Protein AF-A0AAV3PXL5-F1 (afdb_monomer_lite)

Foldseek 3Di:
DDFLVRLVVVLVVVVPPDDPDDDDDDDDDDDDDDDDDDPPPPDPDDQWDWAALPPDPCVVVDDPVCNVVDGTDTDDPPDPLRVLLVSCCSRPVGSVCSVVSVVSVVVD

Organism: Lithospermum erythrorhizon (NCBI:txid34254)

Structure (mmCIF, N/CA/C/O backbone):
data_AF-A0AAV3PXL5-F1
#
_entry.id   AF-A0AAV3PXL5-F1
#
loop_
_atom_site.group_PDB
_atom_site.id
_atom_site.type_symbol
_atom_site.label_atom_id
_atom_site.label_alt_id
_atom_site.label_comp_id
_atom_site.label_asym_id
_atom_site.label_entity_id
_atom_site.label_seq_id
_atom_site.pdbx_PDB_ins_code
_atom_site.Cartn_x
_atom_site.Cartn_y
_atom_site.Cartn_z
_atom_site.occupancy
_atom_site.B_iso_or_equiv
_atom_site.auth_seq_id
_atom_site.auth_comp_id
_atom_site.auth_asym_id
_atom_site.auth_atom_id
_atom_site.pdbx_PDB_model_num
ATOM 1 N N . MET A 1 1 ? -2.675 -23.241 -11.286 1.00 51.56 1 MET A N 1
ATOM 2 C CA . MET A 1 1 ? -2.060 -22.264 -10.357 1.00 51.56 1 MET A CA 1
ATOM 3 C C . MET A 1 1 ? -3.062 -21.133 -10.180 1.00 51.56 1 MET A C 1
ATOM 5 O O . MET A 1 1 ? -3.500 -20.625 -11.198 1.00 51.56 1 MET A O 1
ATOM 9 N N . ALA A 1 2 ? -3.466 -20.783 -8.955 1.00 64.62 2 ALA A N 1
ATOM 10 C CA . ALA A 1 2 ? -4.413 -19.681 -8.733 1.00 64.62 2 ALA A CA 1
ATOM 11 C C . ALA A 1 2 ? -3.801 -18.329 -9.148 1.00 64.62 2 ALA A C 1
ATOM 13 O O . ALA A 1 2 ? -2.630 -18.073 -8.826 1.00 64.62 2 ALA A O 1
ATOM 14 N N . SER A 1 3 ? -4.582 -17.491 -9.837 1.00 78.31 3 SER A N 1
ATOM 15 C CA . SER A 1 3 ? -4.170 -16.152 -10.295 1.00 78.31 3 SER A CA 1
ATOM 16 C C . SER A 1 3 ? -3.872 -15.222 -9.107 1.00 78.31 3 SER A C 1
ATOM 18 O O . SER A 1 3 ? -4.396 -15.417 -8.005 1.00 78.31 3 SER A O 1
ATOM 20 N N . ALA A 1 4 ? -3.036 -14.194 -9.299 1.00 66.94 4 ALA A N 1
ATOM 21 C CA . ALA A 1 4 ? -2.807 -13.158 -8.286 1.00 66.94 4 ALA A CA 1
ATOM 22 C C . ALA A 1 4 ? -4.109 -12.499 -7.820 1.00 66.94 4 ALA A C 1
ATOM 24 O O . ALA A 1 4 ? -4.243 -12.195 -6.636 1.00 66.94 4 ALA A O 1
ATOM 25 N N . PHE A 1 5 ? -5.089 -12.355 -8.715 1.00 69.81 5 PHE A N 1
ATOM 26 C CA . PHE A 1 5 ? -6.404 -11.828 -8.367 1.00 69.81 5 PHE A CA 1
ATOM 27 C C . PHE A 1 5 ? -7.138 -12.738 -7.372 1.00 69.81 5 PHE A C 1
ATOM 29 O O . PHE A 1 5 ? -7.614 -12.275 -6.340 1.00 69.81 5 PHE A O 1
ATOM 36 N N . GLU A 1 6 ? -7.147 -14.053 -7.609 1.00 75.69 6 GLU A N 1
ATOM 37 C CA . GLU A 1 6 ? -7.761 -15.021 -6.689 1.00 75.69 6 GLU A CA 1
ATOM 38 C C . GLU A 1 6 ? -7.060 -15.034 -5.325 1.00 75.69 6 GLU A C 1
ATOM 40 O O . GLU A 1 6 ? -7.70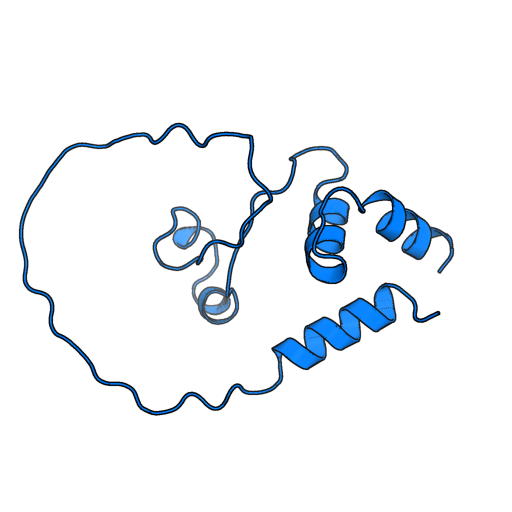8 -15.127 -4.280 1.00 75.69 6 GLU A O 1
ATOM 45 N N . LYS A 1 7 ? -5.729 -14.889 -5.313 1.00 73.56 7 LYS A N 1
ATOM 46 C CA . LYS A 1 7 ? -4.946 -14.776 -4.074 1.00 73.56 7 LYS A CA 1
ATOM 47 C C . LYS A 1 7 ? -5.260 -13.486 -3.321 1.00 73.56 7 LYS A C 1
ATOM 49 O O . LYS A 1 7 ? -5.408 -13.531 -2.100 1.00 73.56 7 LYS A O 1
ATOM 54 N N . LEU A 1 8 ? -5.412 -12.368 -4.031 1.00 72.19 8 LEU A N 1
ATOM 55 C CA . LEU A 1 8 ? -5.779 -11.076 -3.455 1.00 72.19 8 LEU A CA 1
ATOM 56 C C . LEU A 1 8 ? -7.183 -11.120 -2.844 1.00 72.19 8 LEU A C 1
ATOM 58 O O . LEU A 1 8 ? -7.359 -10.736 -1.689 1.00 72.19 8 LEU A O 1
ATOM 62 N N . VAL A 1 9 ? -8.165 -11.657 -3.572 1.00 73.75 9 VAL A N 1
ATOM 63 C CA . VAL A 1 9 ? -9.539 -11.828 -3.078 1.00 73.75 9 VAL A CA 1
ATOM 64 C C . VAL A 1 9 ? -9.556 -12.708 -1.829 1.00 73.75 9 VAL A C 1
ATOM 66 O O . VAL A 1 9 ? -10.187 -12.358 -0.831 1.00 73.75 9 VAL A O 1
ATOM 69 N N . LYS A 1 10 ? -8.806 -13.816 -1.829 1.00 74.12 10 LYS A N 1
ATOM 70 C CA . LYS A 1 10 ? -8.712 -14.708 -0.667 1.00 74.12 10 LYS A CA 1
ATOM 71 C C . LYS A 1 10 ? -8.046 -14.036 0.536 1.00 74.12 10 LYS A C 1
ATOM 73 O O . LYS 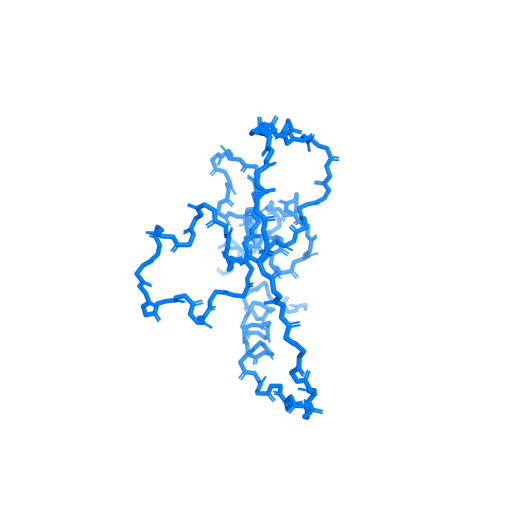A 1 10 ? -8.496 -14.232 1.663 1.00 74.12 10 LYS A O 1
ATOM 78 N N . PHE A 1 11 ? -7.014 -13.224 0.314 1.00 69.62 11 PHE A N 1
ATOM 79 C CA . PHE A 1 11 ? -6.352 -12.454 1.368 1.00 69.62 11 PHE A CA 1
ATOM 80 C C . PHE A 1 11 ? -7.286 -11.403 1.986 1.00 69.62 11 PHE A C 1
ATOM 82 O O . PHE A 1 11 ? -7.415 -11.334 3.209 1.00 69.62 11 PHE A O 1
ATOM 89 N N . ILE A 1 12 ? -7.992 -10.636 1.149 1.00 70.00 12 ILE A N 1
ATOM 90 C CA . ILE A 1 12 ? -8.977 -9.641 1.593 1.00 70.00 12 ILE A CA 1
ATOM 91 C C . ILE A 1 12 ? -10.112 -10.325 2.369 1.00 70.00 12 ILE A C 1
ATOM 93 O O . ILE A 1 12 ? -10.495 -9.860 3.442 1.00 70.00 12 ILE A O 1
ATOM 97 N N . SER A 1 13 ? -10.608 -11.462 1.876 1.00 66.06 13 SER A N 1
ATOM 98 C CA . SER A 1 13 ? -11.658 -12.240 2.541 1.00 66.06 13 SER A CA 1
ATOM 99 C C . SER A 1 13 ? -11.202 -12.790 3.902 1.00 66.06 13 SER A C 1
ATOM 101 O O . SER A 1 13 ? -11.932 -12.684 4.885 1.00 66.06 13 SER A O 1
ATOM 103 N N . TYR A 1 14 ? -9.960 -13.281 4.009 1.00 62.41 14 TYR A N 1
ATOM 104 C CA . TYR A 1 14 ? -9.378 -13.725 5.282 1.00 62.41 14 TYR A CA 1
ATOM 105 C C . TYR A 1 14 ? -9.275 -12.590 6.314 1.00 62.41 14 TYR A C 1
ATOM 107 O O . TYR A 1 14 ? -9.572 -12.795 7.490 1.00 62.41 14 TYR A O 1
ATOM 115 N N . LYS A 1 15 ? -8.892 -11.381 5.885 1.00 60.28 15 LYS A N 1
ATOM 116 C CA . LYS A 1 15 ? -8.802 -10.197 6.756 1.00 60.28 15 LYS A CA 1
ATOM 117 C C . LYS A 1 15 ? -10.165 -9.709 7.259 1.00 60.28 15 LYS A C 1
ATOM 119 O O . LYS A 1 15 ? -10.240 -9.219 8.380 1.00 60.28 15 LYS A O 1
ATOM 124 N N . GLN A 1 16 ? -11.233 -9.885 6.480 1.00 55.28 16 GLN A N 1
ATOM 125 C CA . GLN A 1 16 ? -12.598 -9.530 6.890 1.00 55.28 16 GLN A CA 1
ATOM 126 C C . GLN A 1 16 ? -13.234 -10.530 7.873 1.00 55.28 16 GLN A C 1
ATOM 128 O O . GLN A 1 16 ? -14.291 -10.247 8.436 1.00 55.28 16 GLN A O 1
ATOM 133 N N . SER A 1 17 ? -12.606 -11.685 8.128 1.00 44.03 17 SER A N 1
ATOM 134 C CA . SER A 1 17 ? -13.105 -12.641 9.119 1.00 44.03 17 SER A CA 1
ATOM 135 C C . SER A 1 17 ? -12.964 -12.067 10.540 1.00 44.03 17 SER A C 1
ATOM 137 O O . SER A 1 17 ? -11.843 -11.769 10.966 1.00 44.03 17 SER A O 1
ATOM 139 N N . PRO A 1 18 ? -14.053 -11.941 11.324 1.00 49.16 18 PRO A N 1
ATOM 140 C CA . PRO A 1 18 ? -14.002 -11.328 12.646 1.00 49.16 18 PRO A CA 1
ATOM 141 C C . PRO A 1 18 ? -13.082 -12.120 13.581 1.00 49.16 18 PRO A C 1
ATOM 143 O O . PRO A 1 18 ? -13.380 -13.242 13.999 1.00 49.16 18 PRO A O 1
ATOM 146 N N . ARG A 1 19 ? -11.942 -11.521 13.943 1.00 51.75 19 ARG A N 1
ATOM 147 C CA . ARG A 1 19 ? -11.085 -12.022 15.022 1.00 51.75 19 ARG A CA 1
ATOM 148 C C . ARG A 1 19 ? -11.847 -11.906 16.344 1.00 51.75 19 ARG A C 1
ATOM 150 O O . ARG A 1 19 ? -12.070 -10.800 16.832 1.00 51.75 19 ARG A O 1
ATOM 157 N N . LYS A 1 20 ? -12.203 -13.037 16.960 1.00 44.22 20 LYS A N 1
ATOM 158 C CA . LYS A 1 20 ? -12.693 -13.087 18.348 1.00 44.22 20 LYS A CA 1
ATOM 159 C C . LYS A 1 20 ? -11.581 -12.583 19.285 1.00 44.22 20 LYS A C 1
ATOM 161 O O . LYS A 1 20 ? -10.657 -13.329 19.597 1.00 44.22 20 LYS A O 1
ATOM 166 N N . LYS A 1 21 ? -11.625 -11.311 19.703 1.00 44.88 21 LYS A N 1
ATOM 167 C CA . LYS A 1 21 ? -10.719 -10.761 20.727 1.00 44.88 21 LYS A CA 1
ATOM 168 C C . LYS A 1 21 ? -11.215 -11.181 22.114 1.00 44.88 21 LYS A C 1
ATOM 170 O O . LYS A 1 21 ? -12.293 -10.777 22.535 1.00 44.88 21 LYS A O 1
ATOM 175 N N . GLY A 1 22 ? -10.425 -12.009 22.796 1.00 41.19 22 GLY A N 1
ATOM 176 C CA . GLY A 1 22 ? -10.594 -12.324 24.213 1.00 41.19 22 GLY A CA 1
ATOM 177 C C . GLY A 1 22 ? -10.324 -11.110 25.110 1.00 41.19 22 GLY A C 1
ATOM 178 O O . GLY A 1 22 ? -9.575 -10.204 24.749 1.00 41.19 22 GLY A O 1
ATOM 179 N N . VAL A 1 23 ? -10.971 -11.105 26.274 1.00 43.09 23 VAL A N 1
ATOM 180 C CA . VAL A 1 23 ? -10.955 -10.048 27.296 1.00 43.09 23 VAL A CA 1
ATOM 181 C C . VAL A 1 23 ? -9.560 -9.913 27.927 1.00 43.09 23 VAL A C 1
ATOM 183 O O . VAL A 1 23 ? -9.039 -10.873 28.487 1.00 43.09 23 VAL A O 1
ATOM 186 N N . GLY A 1 24 ? -8.969 -8.714 27.874 1.00 38.06 24 GLY A N 1
ATOM 187 C CA . GLY A 1 24 ? -7.677 -8.378 28.483 1.00 38.06 24 GLY A CA 1
ATOM 188 C C . GLY A 1 24 ? -7.696 -6.976 29.102 1.00 38.06 24 GLY A C 1
ATOM 189 O O . GLY A 1 24 ? -8.273 -6.056 28.536 1.00 38.06 24 GLY A O 1
ATOM 190 N N . ARG A 1 25 ? -7.125 -6.852 30.304 1.00 38.41 25 ARG A N 1
ATOM 191 C CA . ARG A 1 25 ? -7.330 -5.794 31.314 1.00 38.41 25 ARG A CA 1
ATOM 192 C C . ARG A 1 25 ? -6.655 -4.449 30.983 1.00 38.41 25 ARG A C 1
ATOM 194 O O . ARG A 1 25 ? -5.584 -4.412 30.391 1.00 38.41 25 ARG A O 1
ATOM 201 N N . VAL A 1 26 ? -7.268 -3.360 31.455 1.00 40.78 26 VAL A N 1
ATOM 202 C CA . VAL A 1 26 ? -6.771 -1.968 31.430 1.00 40.78 26 VAL A CA 1
ATOM 203 C C . VAL A 1 26 ? -5.706 -1.721 32.507 1.00 40.78 26 VAL A C 1
ATOM 205 O O . VAL A 1 26 ? -5.916 -2.072 33.666 1.00 40.78 26 VAL A O 1
ATOM 208 N N . ALA A 1 27 ? -4.606 -1.054 32.145 1.00 38.22 27 ALA A N 1
ATOM 209 C CA . ALA A 1 27 ? -3.646 -0.474 33.085 1.00 38.22 27 ALA A CA 1
ATOM 210 C C . ALA A 1 27 ? -3.523 1.044 32.857 1.00 38.22 27 ALA A C 1
ATOM 212 O O . ALA A 1 27 ? -3.505 1.526 31.727 1.00 38.22 27 ALA A O 1
ATOM 213 N N . LYS A 1 28 ? -3.492 1.777 33.971 1.00 41.38 28 LYS A N 1
ATOM 214 C CA . LYS A 1 28 ? -3.495 3.239 34.120 1.00 41.38 28 LYS A CA 1
ATOM 215 C C . LYS A 1 28 ? -2.070 3.789 33.942 1.00 41.38 28 LYS A C 1
ATOM 217 O O . LYS A 1 28 ? -1.150 3.231 34.529 1.00 41.38 28 LYS A O 1
ATOM 222 N N . VAL A 1 29 ? -1.886 4.885 33.200 1.00 35.66 29 VAL A N 1
ATOM 223 C CA . VAL A 1 29 ? -0.596 5.601 33.085 1.00 35.66 29 VAL A CA 1
ATOM 224 C C . VAL A 1 29 ? -0.770 7.053 33.529 1.00 35.66 29 VAL A C 1
ATOM 226 O O . VAL A 1 29 ? -1.674 7.746 33.067 1.00 35.66 29 VAL A O 1
ATOM 229 N N . GLY A 1 30 ? 0.075 7.463 34.478 1.00 33.38 30 GLY A N 1
ATOM 230 C CA . GLY A 1 30 ? 0.216 8.828 34.980 1.00 33.38 30 GLY A CA 1
ATOM 231 C C . GLY A 1 30 ? 1.256 9.644 34.204 1.00 33.38 30 GLY A C 1
ATOM 232 O O . GLY A 1 30 ? 2.088 9.102 33.482 1.00 33.38 30 GLY A O 1
ATOM 233 N N . SER A 1 31 ? 1.153 10.961 34.365 1.00 38.41 31 SER A N 1
ATOM 234 C CA . SER A 1 31 ? 1.876 12.039 33.683 1.00 38.41 31 SER A CA 1
ATOM 235 C C . SER A 1 31 ? 3.347 12.192 34.103 1.00 38.41 31 SER A C 1
ATOM 237 O O . SER A 1 31 ? 3.613 12.135 35.298 1.00 38.41 31 SER A O 1
ATOM 239 N N . SER A 1 32 ? 4.246 12.556 33.170 1.00 42.88 32 SER A N 1
ATOM 240 C CA . SER A 1 32 ? 5.051 13.805 33.211 1.00 42.88 32 SER A CA 1
ATOM 241 C C . SER A 1 32 ? 6.152 13.896 32.123 1.00 42.88 32 SER A C 1
ATOM 243 O O . SER A 1 32 ? 6.859 12.943 31.829 1.00 42.88 32 SER A O 1
ATOM 245 N N . GLN A 1 33 ? 6.243 15.104 31.546 1.00 33.97 33 GLN A N 1
ATOM 246 C CA . GLN A 1 33 ? 7.430 15.898 31.163 1.00 33.97 33 GLN A CA 1
ATOM 247 C C . GLN A 1 33 ? 8.567 15.323 30.280 1.00 33.97 33 GLN A C 1
ATOM 249 O O . GLN A 1 33 ? 9.449 14.610 30.736 1.00 33.97 33 GLN A O 1
ATOM 254 N N . GLY A 1 34 ? 8.618 15.846 29.043 1.00 34.91 34 GLY A N 1
ATOM 255 C CA . GLY A 1 34 ? 9.717 16.672 28.503 1.00 34.91 34 GLY A CA 1
ATOM 256 C C . GLY A 1 34 ? 11.089 16.039 28.232 1.00 34.91 34 GLY A C 1
ATOM 257 O O . GLY A 1 34 ? 11.875 15.868 29.156 1.00 34.91 34 GLY A O 1
ATOM 258 N N . SER A 1 35 ? 11.434 15.843 26.949 1.00 38.66 35 SER A N 1
ATOM 259 C CA . SER A 1 35 ? 12.818 15.818 26.421 1.00 38.66 35 SER A CA 1
ATOM 260 C C . SER A 1 35 ? 12.841 15.759 24.876 1.00 38.66 35 SER A C 1
ATOM 262 O O . SER A 1 35 ? 11.807 15.468 24.274 1.00 38.66 35 SER A O 1
ATOM 264 N N . PRO A 1 36 ? 13.960 16.135 24.220 1.00 44.22 36 PRO A N 1
ATOM 265 C CA . PRO A 1 36 ? 13.960 16.850 22.945 1.00 44.22 36 PRO A CA 1
ATOM 266 C C . PRO A 1 36 ? 13.833 15.956 21.704 1.00 44.22 36 PRO A C 1
ATOM 268 O O . PRO A 1 36 ? 14.131 14.765 21.707 1.00 44.22 36 PRO A O 1
ATOM 271 N N . MET A 1 37 ? 13.382 16.592 20.625 1.00 37.22 37 MET A N 1
ATOM 272 C CA . MET A 1 37 ? 13.047 16.021 19.324 1.00 37.22 37 MET A CA 1
ATOM 273 C C . MET A 1 37 ? 14.253 15.311 18.686 1.00 37.22 37 MET A C 1
ATOM 275 O O . MET A 1 37 ? 15.163 15.950 18.162 1.00 37.22 37 MET A O 1
ATOM 279 N N . SER A 1 38 ? 14.257 13.977 18.718 1.00 40.41 38 SER A N 1
ATOM 280 C CA . SER A 1 38 ? 15.164 13.167 17.906 1.00 40.41 38 SER A CA 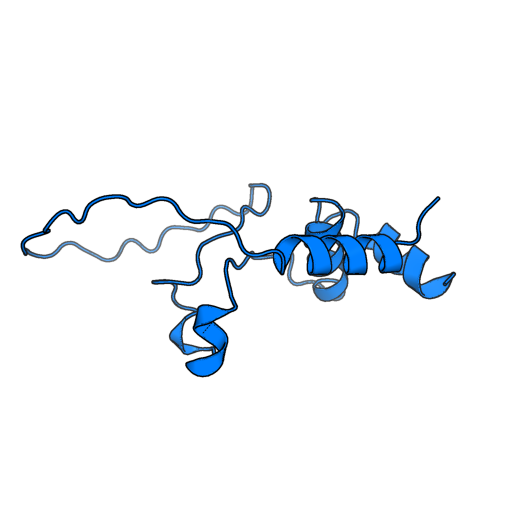1
ATOM 281 C C . SER A 1 38 ? 14.508 12.954 16.545 1.00 40.41 38 SER A C 1
ATOM 283 O O . SER A 1 38 ? 13.551 12.191 16.421 1.00 40.41 38 SER A O 1
ATOM 285 N N . ILE A 1 39 ? 14.993 13.655 15.518 1.00 48.41 39 ILE A N 1
ATOM 286 C CA . ILE A 1 39 ? 14.707 13.289 14.128 1.00 48.41 39 ILE A CA 1
ATOM 287 C C . ILE A 1 39 ? 15.493 12.003 13.877 1.00 48.41 39 ILE A C 1
ATOM 289 O O . ILE A 1 39 ? 16.679 12.025 13.541 1.00 48.41 39 ILE A O 1
ATOM 293 N N . SER A 1 40 ? 14.853 10.864 14.126 1.00 44.22 40 SER A N 1
ATOM 294 C CA . SER A 1 40 ? 15.425 9.560 13.839 1.00 44.22 40 SER A CA 1
ATOM 295 C C . SER A 1 40 ? 15.579 9.420 12.327 1.00 44.22 40 SER A C 1
ATOM 297 O O . SER A 1 40 ? 14.624 9.373 11.556 1.00 44.22 40 SER A O 1
ATOM 299 N N . LYS A 1 41 ? 16.843 9.386 11.912 1.00 39.28 41 LYS A N 1
ATOM 300 C CA . LYS A 1 41 ? 17.327 9.013 10.586 1.00 39.28 41 LYS A CA 1
ATOM 301 C C . LYS A 1 41 ? 16.720 7.648 10.234 1.00 39.28 41 LYS A C 1
ATOM 303 O O . LYS A 1 41 ? 17.194 6.630 10.732 1.00 39.28 41 LYS A O 1
ATOM 308 N N . ILE A 1 42 ? 15.639 7.627 9.451 1.00 48.75 42 ILE A N 1
ATOM 309 C CA . ILE A 1 42 ? 14.995 6.382 9.013 1.00 48.75 42 ILE A CA 1
ATOM 310 C C . ILE A 1 42 ? 16.015 5.650 8.137 1.00 48.75 42 ILE A C 1
ATOM 312 O O . ILE A 1 42 ? 16.324 6.068 7.023 1.00 48.75 42 ILE A O 1
ATOM 316 N N . GLN A 1 43 ? 16.621 4.605 8.694 1.00 40.53 43 GLN A N 1
ATOM 317 C CA . GLN A 1 43 ? 17.611 3.783 8.014 1.00 40.53 43 GLN A CA 1
ATOM 318 C C . GLN A 1 43 ? 16.925 3.045 6.858 1.00 40.53 43 GLN A C 1
ATOM 320 O O . GLN A 1 43 ? 16.098 2.160 7.064 1.00 40.53 43 GLN A O 1
ATOM 325 N N . HIS A 1 44 ? 17.273 3.428 5.630 1.00 46.06 44 HIS A N 1
ATOM 326 C CA . HIS A 1 44 ? 16.839 2.801 4.382 1.00 46.06 44 HIS A CA 1
ATOM 327 C C . HIS A 1 44 ? 17.559 1.465 4.134 1.00 46.06 44 HIS A C 1
ATOM 329 O O . HIS A 1 44 ? 18.210 1.302 3.114 1.00 46.06 44 HIS A O 1
ATOM 335 N N . THR A 1 45 ? 17.476 0.508 5.054 1.00 41.31 45 THR A N 1
ATOM 336 C CA . THR A 1 45 ? 17.933 -0.875 4.831 1.00 41.31 45 THR A CA 1
ATOM 337 C C . THR A 1 45 ? 17.188 -1.798 5.791 1.00 41.31 45 THR A C 1
ATOM 339 O O . THR A 1 45 ? 17.686 -2.154 6.855 1.00 41.31 45 THR A O 1
ATOM 342 N N . GLY A 1 46 ? 15.958 -2.157 5.460 1.00 40.78 46 GLY A N 1
ATOM 343 C CA . GLY A 1 46 ? 15.191 -3.111 6.247 1.00 40.78 46 GLY A CA 1
ATOM 344 C C . GLY A 1 46 ? 13.938 -3.466 5.482 1.00 40.78 46 GLY A C 1
ATOM 345 O O . GLY A 1 46 ? 13.284 -2.577 4.941 1.00 40.78 46 GLY A O 1
ATOM 346 N N . SER A 1 47 ? 13.634 -4.759 5.389 1.00 49.28 47 SER A N 1
ATOM 347 C CA . SER A 1 47 ? 12.370 -5.252 4.844 1.00 49.28 47 SER A CA 1
ATOM 348 C C . SER A 1 47 ? 11.210 -4.374 5.328 1.00 49.28 47 SER A C 1
ATOM 350 O O . SER A 1 47 ? 11.172 -4.082 6.528 1.00 49.28 47 SER A O 1
ATOM 352 N N . PRO A 1 48 ? 10.282 -3.953 4.456 1.00 60.44 48 PRO A N 1
ATOM 353 C CA . PRO A 1 48 ? 9.187 -3.088 4.864 1.00 60.44 48 PRO A CA 1
ATOM 354 C C . PRO A 1 48 ? 8.329 -3.794 5.922 1.00 60.44 48 PRO A C 1
ATOM 356 O O . PRO A 1 48 ? 7.518 -4.664 5.613 1.00 60.44 48 PRO A O 1
ATOM 359 N N . SER A 1 49 ? 8.544 -3.448 7.191 1.00 69.06 49 SER A N 1
ATOM 360 C CA . SER A 1 49 ? 7.744 -3.946 8.303 1.00 69.06 49 SER A CA 1
ATOM 361 C C . SER A 1 49 ? 6.490 -3.077 8.433 1.00 69.06 49 SER A C 1
ATOM 363 O O . SER A 1 49 ? 6.633 -1.852 8.525 1.00 69.06 49 SER A O 1
ATOM 365 N N . PRO A 1 50 ? 5.282 -3.662 8.465 1.00 81.56 50 PRO A N 1
ATOM 366 C CA . PRO A 1 50 ? 4.049 -2.907 8.660 1.00 81.56 50 PRO A CA 1
ATOM 367 C C . PRO A 1 50 ? 4.056 -2.146 9.991 1.00 81.56 50 PRO A C 1
ATOM 369 O O . PRO A 1 50 ? 4.245 -2.745 11.050 1.00 81.56 50 PRO A O 1
ATOM 372 N N . LEU A 1 51 ? 3.816 -0.836 9.943 1.00 84.75 51 LEU A N 1
ATOM 373 C CA . LEU A 1 51 ? 3.748 0.048 11.106 1.00 84.75 51 LEU A CA 1
ATOM 374 C C . LEU A 1 51 ? 2.287 0.369 11.455 1.00 84.75 51 LEU A C 1
ATOM 376 O O . LEU A 1 51 ? 1.484 0.559 10.540 1.00 84.75 51 LEU A O 1
ATOM 380 N N . PRO A 1 52 ? 1.910 0.457 12.744 1.00 86.19 52 PRO A N 1
ATOM 381 C CA . PRO A 1 52 ? 0.574 0.904 13.138 1.00 86.19 52 PRO A CA 1
ATOM 382 C C . PRO A 1 52 ? 0.302 2.343 12.680 1.00 86.19 52 PRO A C 1
ATOM 384 O O . PRO A 1 52 ? 1.154 3.210 12.861 1.00 86.19 52 PRO A O 1
ATOM 387 N N . LEU A 1 53 ? -0.892 2.622 12.139 1.00 86.00 53 LEU A N 1
ATOM 388 C CA . LEU A 1 53 ? -1.279 3.992 11.764 1.00 86.00 53 LEU A CA 1
ATOM 389 C C . LEU A 1 53 ? -1.533 4.882 12.995 1.00 86.00 53 LEU A C 1
ATOM 391 O O . LEU A 1 53 ? -1.233 6.078 12.965 1.00 86.00 53 LEU A O 1
ATOM 395 N N . GLN A 1 54 ? -2.066 4.305 14.078 1.00 82.06 54 GLN A N 1
ATOM 396 C CA . GLN A 1 54 ? -2.388 5.025 15.310 1.00 82.06 54 GLN A CA 1
ATOM 397 C C . GLN A 1 54 ? -1.136 5.689 15.902 1.00 82.06 54 GLN A C 1
ATOM 399 O O . GLN A 1 54 ? -0.159 5.011 16.211 1.00 82.06 54 GLN A O 1
ATOM 404 N N .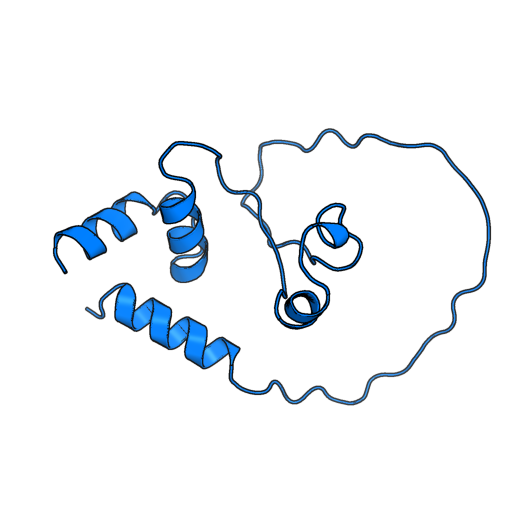 GLY A 1 55 ? -1.181 7.010 16.091 1.00 80.38 55 GLY A N 1
ATOM 405 C CA . GLY A 1 55 ? -0.052 7.782 16.624 1.00 80.38 55 GLY A CA 1
ATOM 406 C C . GLY A 1 55 ? 1.060 8.081 15.610 1.00 80.38 55 GLY A C 1
ATOM 407 O O . GLY A 1 55 ? 2.098 8.610 15.998 1.00 80.38 55 GLY A O 1
ATOM 408 N N . SER A 1 56 ? 0.864 7.762 14.326 1.00 85.38 56 SER A N 1
ATOM 409 C CA . SER A 1 56 ? 1.771 8.176 13.250 1.00 85.38 56 SER A CA 1
ATOM 410 C C . SER A 1 56 ? 1.452 9.587 12.744 1.00 85.38 56 SER A C 1
ATOM 412 O O . SER A 1 56 ? 0.317 10.051 12.844 1.00 85.38 56 SER A O 1
ATOM 414 N N . ILE A 1 57 ? 2.428 10.228 12.092 1.00 87.62 57 ILE A N 1
ATOM 415 C CA . ILE A 1 57 ? 2.254 11.522 11.399 1.00 87.62 57 ILE A CA 1
ATOM 416 C C . ILE A 1 57 ? 1.258 11.469 10.225 1.00 87.62 57 ILE A C 1
ATOM 418 O O . ILE A 1 57 ? 0.894 12.502 9.667 1.00 87.62 57 ILE A O 1
ATOM 422 N N . TYR A 1 58 ? 0.858 10.264 9.810 1.00 86.69 58 TYR A N 1
ATOM 423 C CA . TYR A 1 58 ? -0.066 10.044 8.701 1.00 86.69 58 TYR A CA 1
ATOM 424 C C . TYR A 1 58 ? -1.515 9.909 9.166 1.00 86.69 58 TYR A C 1
ATOM 426 O O . TYR A 1 58 ? -2.411 9.977 8.331 1.00 86.69 58 TYR A O 1
ATOM 434 N N . ALA A 1 59 ? -1.768 9.726 10.467 1.00 87.06 59 ALA A N 1
ATOM 435 C CA . ALA A 1 59 ? -3.121 9.536 10.986 1.00 87.06 59 ALA A CA 1
ATOM 436 C C . ALA A 1 59 ? -4.043 10.712 10.621 1.00 87.06 59 ALA A C 1
ATOM 438 O O . ALA A 1 59 ? -5.158 10.494 10.161 1.00 87.06 59 ALA A O 1
ATOM 439 N N . ASP A 1 60 ? -3.544 11.944 10.703 1.00 89.69 60 ASP A N 1
ATOM 440 C CA . ASP A 1 60 ? -4.338 13.142 10.402 1.00 89.69 60 ASP A CA 1
ATOM 441 C C . ASP A 1 60 ? -4.540 13.383 8.891 1.00 89.69 60 ASP A C 1
ATOM 443 O O . ASP A 1 60 ? -5.275 14.286 8.497 1.00 89.69 60 ASP A O 1
ATOM 447 N N . GLN A 1 61 ? -3.905 12.579 8.026 1.00 91.94 61 GLN A N 1
ATOM 448 C CA . GLN A 1 61 ? -4.032 12.685 6.565 1.00 91.94 61 GLN A CA 1
ATOM 449 C C . GLN A 1 61 ? -5.217 11.885 6.015 1.00 91.94 61 GLN A C 1
ATOM 451 O O . GLN A 1 61 ? -5.628 12.097 4.873 1.00 91.94 61 GLN A O 1
ATOM 456 N N . PHE A 1 62 ? -5.776 10.969 6.808 1.00 89.88 62 PHE A N 1
ATOM 457 C CA . PHE A 1 62 ? -6.940 10.189 6.416 1.00 89.88 62 PHE A CA 1
ATOM 458 C C . PHE A 1 62 ? -8.199 10.739 7.091 1.00 89.88 62 PHE A C 1
ATOM 460 O O . PHE A 1 62 ? -8.191 11.003 8.293 1.00 89.88 62 PHE A O 1
ATOM 467 N N . PRO A 1 63 ? -9.318 10.862 6.357 1.00 93.00 63 PRO A N 1
ATOM 468 C CA . PRO A 1 63 ? -10.618 11.116 6.952 1.00 93.00 63 PRO A CA 1
ATOM 469 C C . PRO A 1 63 ? -10.899 10.230 8.183 1.00 93.00 63 PRO A C 1
ATOM 471 O O . PRO A 1 63 ? -10.694 9.013 8.102 1.00 93.00 63 PRO A O 1
ATOM 474 N N . PRO A 1 64 ? -11.426 10.787 9.297 1.00 90.62 64 PRO A N 1
ATOM 475 C CA . PRO A 1 64 ? -11.593 10.051 10.556 1.00 90.62 64 PRO A CA 1
ATOM 476 C C . PRO A 1 64 ? -12.384 8.747 10.430 1.00 90.62 64 PRO A C 1
ATOM 478 O O . PRO A 1 64 ? -12.106 7.779 11.133 1.00 90.62 64 PRO A O 1
ATOM 481 N N . TYR A 1 65 ? -13.343 8.693 9.503 1.00 92.56 65 TYR A N 1
ATOM 482 C CA . TYR A 1 65 ? -14.153 7.500 9.261 1.00 92.56 65 TYR A CA 1
ATOM 483 C C . TYR A 1 65 ? -13.366 6.336 8.635 1.00 92.56 65 TYR A C 1
ATOM 485 O O . TYR A 1 65 ? -13.826 5.201 8.709 1.00 92.56 65 TYR A O 1
ATOM 493 N N . MET A 1 66 ? -12.197 6.582 8.033 1.00 93.25 66 MET A N 1
ATOM 494 C CA . MET A 1 66 ? -11.351 5.529 7.459 1.00 93.25 66 MET A CA 1
ATOM 495 C C . MET A 1 66 ? -10.360 4.942 8.464 1.00 93.25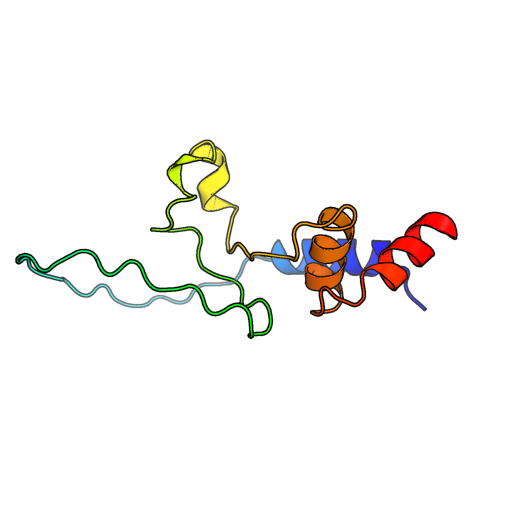 66 MET A C 1
ATOM 497 O O . MET A 1 66 ? -9.977 3.784 8.319 1.00 93.25 66 MET A O 1
ATOM 501 N N . LEU A 1 67 ? -9.970 5.702 9.494 1.00 90.62 67 LEU A N 1
ATOM 502 C CA . LEU A 1 67 ? -8.952 5.291 10.469 1.00 90.62 67 LEU A CA 1
ATOM 503 C C . LEU A 1 67 ? -9.213 3.923 11.121 1.00 90.62 67 LEU A C 1
ATOM 505 O O . LEU A 1 67 ? -8.264 3.146 11.218 1.00 90.62 67 LEU A O 1
ATOM 509 N N . PRO A 1 68 ? -10.454 3.557 11.507 1.00 91.00 68 PRO A N 1
ATOM 510 C CA . PRO A 1 68 ? -10.720 2.247 12.104 1.00 91.00 68 PRO A CA 1
ATOM 511 C C . PRO A 1 68 ? -10.435 1.059 11.174 1.00 91.00 68 PRO A C 1
ATOM 513 O O . PRO A 1 68 ? -10.298 -0.064 11.656 1.00 91.00 68 PRO A O 1
ATOM 516 N N . TYR A 1 69 ? -10.361 1.292 9.860 1.00 91.56 69 TYR A N 1
ATOM 517 C CA . TYR A 1 69 ? -10.162 0.259 8.841 1.00 91.56 69 TYR A CA 1
ATOM 518 C C . TYR A 1 69 ? -8.706 0.136 8.374 1.00 91.56 69 TYR A C 1
ATOM 520 O O . TYR A 1 69 ? -8.382 -0.791 7.632 1.00 91.56 69 TYR A O 1
ATOM 528 N N . ILE A 1 70 ? -7.818 1.038 8.800 1.00 90.06 70 ILE A N 1
ATOM 529 C CA . ILE A 1 70 ? -6.400 0.996 8.441 1.00 90.06 70 ILE A CA 1
ATOM 530 C C . ILE A 1 70 ? -5.624 0.360 9.595 1.00 90.06 70 ILE A C 1
ATOM 532 O O . ILE A 1 70 ? -5.322 0.999 10.600 1.00 90.06 70 ILE A O 1
ATOM 536 N N . GLU A 1 71 ? -5.292 -0.922 9.452 1.00 85.56 71 GLU A N 1
ATOM 537 C CA . GLU A 1 71 ? -4.542 -1.657 10.478 1.00 85.56 71 GLU A CA 1
ATOM 538 C C . GLU A 1 71 ? -3.070 -1.215 10.538 1.00 85.56 71 GLU A C 1
ATOM 540 O O . GLU A 1 71 ? -2.499 -1.017 11.614 1.00 85.56 71 GLU A O 1
ATOM 545 N N . ASN A 1 72 ? -2.444 -1.069 9.370 1.00 88.00 72 ASN A N 1
ATOM 546 C CA . ASN A 1 72 ? -1.022 -0.796 9.236 1.00 88.00 72 ASN A CA 1
ATOM 547 C C . ASN A 1 72 ? -0.760 0.005 7.959 1.00 88.00 72 ASN A C 1
ATOM 549 O O . ASN A 1 72 ? -1.532 -0.056 7.003 1.00 88.00 72 ASN A O 1
ATOM 553 N N . PHE A 1 73 ? 0.392 0.662 7.908 1.00 89.25 73 PHE A N 1
ATOM 554 C CA . PHE A 1 73 ? 0.960 1.211 6.686 1.00 89.25 73 PHE A CA 1
ATOM 555 C C . PHE A 1 73 ? 2.413 0.764 6.542 1.00 89.25 73 PHE A C 1
ATOM 557 O O . PHE A 1 73 ? 3.068 0.358 7.501 1.00 89.25 73 PHE A O 1
ATOM 564 N N . THR A 1 74 ? 2.933 0.848 5.327 1.00 90.75 74 THR A N 1
ATOM 565 C CA . THR A 1 74 ? 4.328 0.546 5.042 1.00 90.75 74 THR A CA 1
ATOM 566 C C . THR A 1 74 ? 4.827 1.502 3.973 1.00 90.75 74 THR A C 1
ATOM 568 O O . THR A 1 74 ? 4.097 1.836 3.042 1.00 90.75 74 THR A O 1
ATOM 571 N N . ASN A 1 75 ? 6.096 1.887 4.083 1.00 91.56 75 ASN A N 1
ATOM 572 C CA . ASN A 1 75 ? 6.783 2.604 3.024 1.00 91.56 75 ASN A CA 1
ATOM 573 C C . ASN A 1 75 ? 7.346 1.615 1.989 1.00 91.56 75 ASN A C 1
ATOM 575 O O . ASN A 1 75 ? 8.215 0.806 2.314 1.00 91.56 75 ASN A O 1
ATOM 579 N N . VAL A 1 76 ? 6.855 1.680 0.754 1.00 94.00 76 VAL A N 1
ATOM 580 C CA . VAL A 1 76 ? 7.438 0.970 -0.395 1.00 94.00 76 VAL A CA 1
ATOM 581 C C . VAL A 1 76 ? 8.345 1.912 -1.182 1.00 94.00 76 VAL A C 1
ATOM 583 O O . VAL A 1 76 ? 8.282 3.128 -1.019 1.00 94.00 76 VAL A O 1
ATOM 586 N N . HIS A 1 77 ? 9.201 1.369 -2.048 1.00 94.81 77 HIS A N 1
ATOM 587 C CA . HIS A 1 77 ? 10.057 2.210 -2.882 1.00 94.81 77 HIS A CA 1
ATOM 588 C C . HIS A 1 77 ? 9.210 3.122 -3.790 1.00 94.81 77 HIS A C 1
ATOM 590 O O . HIS A 1 77 ? 8.345 2.640 -4.523 1.00 94.81 77 HIS A O 1
ATOM 596 N N . GLY A 1 78 ? 9.446 4.435 -3.711 1.00 93.75 78 GLY A N 1
ATOM 597 C CA . GLY A 1 78 ? 8.681 5.481 -4.399 1.00 93.75 78 GLY A CA 1
ATOM 598 C C . GLY A 1 78 ? 9.088 5.689 -5.858 1.00 93.75 78 GLY A C 1
ATOM 599 O O . GLY A 1 78 ? 9.346 6.818 -6.263 1.00 93.75 78 GLY A O 1
ATOM 600 N N . ASP A 1 79 ? 9.192 4.607 -6.626 1.00 94.94 79 ASP A N 1
ATOM 601 C CA . ASP A 1 79 ? 9.405 4.649 -8.074 1.00 94.94 79 ASP A CA 1
ATOM 602 C C . ASP A 1 79 ? 8.063 4.618 -8.835 1.00 94.94 79 ASP A C 1
ATOM 604 O O . ASP A 1 79 ? 6.984 4.538 -8.242 1.00 94.94 79 ASP A O 1
ATOM 608 N N . GLY A 1 80 ? 8.109 4.642 -10.171 1.00 96.31 80 GLY A N 1
ATOM 609 C CA . GLY A 1 80 ? 6.913 4.516 -11.017 1.00 96.31 80 GLY A CA 1
ATOM 610 C C . GLY A 1 80 ? 6.164 3.178 -10.884 1.00 96.31 80 GLY A C 1
ATOM 611 O O . GLY A 1 80 ? 5.117 3.010 -11.500 1.00 96.31 80 GLY A O 1
ATOM 612 N N .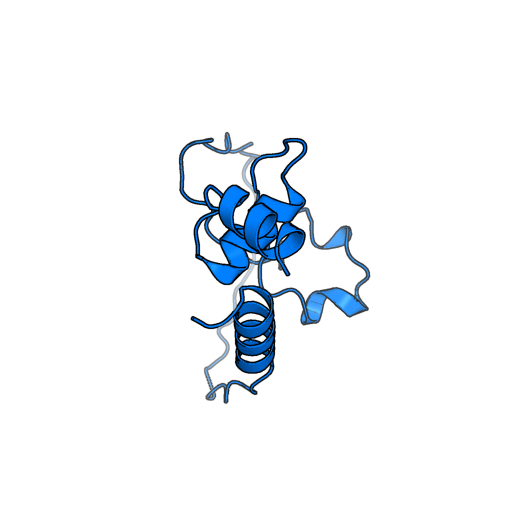 ASN A 1 81 ? 6.673 2.231 -10.087 1.00 96.69 81 ASN A N 1
ATOM 613 C CA . ASN A 1 81 ? 6.060 0.931 -9.827 1.00 96.69 81 ASN A CA 1
ATOM 614 C C . ASN A 1 81 ? 5.514 0.815 -8.393 1.00 96.69 81 ASN A C 1
ATOM 616 O O . ASN A 1 81 ? 5.086 -0.271 -8.000 1.00 96.69 81 ASN A O 1
ATOM 620 N N . CYS A 1 82 ? 5.499 1.894 -7.601 1.00 95.75 82 CYS A N 1
ATOM 621 C CA . CYS A 1 82 ? 5.143 1.866 -6.178 1.00 95.75 82 CYS A CA 1
ATOM 622 C C . CYS A 1 82 ? 3.785 1.196 -5.884 1.00 95.75 82 CYS A C 1
ATOM 624 O O . CYS A 1 82 ? 3.671 0.436 -4.922 1.00 95.75 82 CYS A O 1
ATOM 626 N N . GLY A 1 83 ? 2.781 1.378 -6.750 1.00 94.88 83 GLY A N 1
ATOM 627 C CA . GLY A 1 83 ? 1.486 0.697 -6.636 1.00 94.88 83 GLY A CA 1
ATOM 628 C C . GLY A 1 83 ? 1.593 -0.824 -6.801 1.00 94.88 83 GLY A C 1
ATOM 629 O O . GLY A 1 83 ? 1.060 -1.577 -5.987 1.00 94.88 83 GLY A O 1
ATOM 630 N N . LEU A 1 84 ? 2.351 -1.295 -7.797 1.00 96.62 84 LEU A N 1
ATOM 631 C CA . LEU A 1 84 ? 2.606 -2.726 -8.009 1.00 96.62 84 LEU A CA 1
ATOM 632 C C . LEU A 1 84 ? 3.445 -3.321 -6.874 1.00 96.62 84 LEU A C 1
ATOM 634 O O . LEU A 1 84 ? 3.193 -4.445 -6.452 1.00 96.62 84 LEU A O 1
ATOM 638 N N . ARG A 1 85 ? 4.408 -2.558 -6.347 1.00 97.31 85 ARG A N 1
ATOM 639 C CA . ARG A 1 85 ? 5.216 -2.936 -5.180 1.00 97.31 85 ARG A CA 1
ATOM 640 C C . ARG A 1 85 ? 4.362 -3.089 -3.923 1.00 97.31 85 ARG A C 1
ATOM 642 O O . ARG A 1 85 ? 4.546 -4.057 -3.189 1.00 97.31 85 ARG A O 1
ATOM 649 N N . ALA A 1 86 ? 3.406 -2.187 -3.693 1.00 95.25 86 ALA A N 1
ATOM 650 C CA . ALA A 1 86 ? 2.459 -2.292 -2.582 1.00 95.25 86 ALA A CA 1
ATOM 651 C C . ALA A 1 86 ? 1.590 -3.555 -2.695 1.00 95.25 86 ALA A C 1
ATOM 653 O O . ALA A 1 86 ? 1.433 -4.287 -1.717 1.00 95.25 86 ALA A O 1
ATOM 654 N N . VAL A 1 87 ? 1.095 -3.861 -3.898 1.00 94.81 87 VAL A N 1
ATOM 655 C CA . VAL A 1 87 ? 0.330 -5.090 -4.161 1.00 94.81 87 VAL A CA 1
ATOM 656 C C . VAL A 1 87 ? 1.199 -6.341 -3.986 1.00 94.81 87 VAL A C 1
ATOM 658 O O . VAL A 1 87 ? 0.776 -7.293 -3.333 1.00 94.81 87 VAL A O 1
ATOM 661 N N . ALA A 1 88 ? 2.428 -6.343 -4.508 1.00 95.75 88 ALA A N 1
ATOM 662 C CA . ALA A 1 88 ? 3.359 -7.461 -4.372 1.00 95.75 88 ALA A CA 1
ATOM 663 C C . ALA A 1 88 ? 3.699 -7.738 -2.907 1.00 95.75 88 ALA A C 1
ATOM 665 O O . ALA A 1 88 ? 3.678 -8.887 -2.473 1.00 95.75 88 ALA A O 1
ATOM 666 N N . LEU A 1 89 ? 3.918 -6.691 -2.115 1.00 93.88 89 LEU A N 1
ATOM 667 C CA . LEU A 1 89 ? 4.121 -6.839 -0.684 1.00 93.88 89 LEU A CA 1
ATOM 668 C C . LEU A 1 89 ? 2.885 -7.419 0.018 1.00 93.88 89 LEU A C 1
ATOM 670 O O . LEU A 1 89 ? 3.025 -8.310 0.850 1.00 93.88 89 LEU A O 1
ATOM 674 N N . ALA A 1 90 ? 1.682 -6.957 -0.329 1.00 92.00 90 ALA A N 1
ATOM 675 C CA . ALA A 1 90 ? 0.446 -7.442 0.280 1.00 92.00 90 ALA A CA 1
ATOM 676 C C . ALA A 1 90 ? 0.152 -8.919 -0.043 1.00 92.00 90 ALA A C 1
ATOM 678 O O . ALA A 1 90 ? -0.341 -9.646 0.816 1.00 92.00 90 ALA A O 1
ATOM 679 N N . ILE A 1 91 ? 0.455 -9.367 -1.267 1.00 92.88 91 ILE A N 1
ATOM 680 C CA . ILE A 1 91 ? 0.151 -10.731 -1.734 1.00 92.88 91 ILE A CA 1
ATOM 681 C C . ILE A 1 91 ? 1.297 -11.705 -1.438 1.00 92.88 91 ILE A C 1
ATOM 683 O O . ILE A 1 91 ? 1.058 -12.836 -1.015 1.00 92.88 91 ILE A O 1
ATOM 687 N N . TYR A 1 92 ? 2.536 -11.288 -1.695 1.00 92.56 92 TYR A N 1
ATOM 688 C CA . TYR A 1 92 ? 3.725 -12.143 -1.675 1.00 92.56 92 TYR A CA 1
ATOM 689 C C . TYR A 1 92 ? 4.636 -11.894 -0.470 1.00 92.56 92 TYR A C 1
ATOM 691 O O . TYR A 1 92 ? 5.593 -12.637 -0.273 1.00 92.56 92 TYR A O 1
ATOM 699 N N . GLY A 1 93 ? 4.378 -10.861 0.338 1.00 91.69 93 GLY A N 1
ATOM 700 C CA . GLY A 1 93 ? 5.268 -10.479 1.437 1.00 91.69 93 GLY A CA 1
ATOM 701 C C . GLY A 1 93 ? 6.595 -9.877 0.967 1.00 91.69 93 GLY A C 1
ATOM 702 O O . GLY A 1 93 ? 7.473 -9.633 1.789 1.00 91.69 93 GLY A O 1
ATOM 703 N N . ASN A 1 94 ? 6.740 -9.603 -0.335 1.00 93.88 94 ASN A N 1
ATOM 704 C CA . ASN A 1 94 ? 7.939 -9.019 -0.919 1.00 93.88 94 ASN A CA 1
ATOM 705 C C . ASN A 1 94 ? 7.579 -7.973 -1.987 1.00 93.88 94 ASN A C 1
ATOM 707 O O . ASN A 1 94 ? 6.976 -8.293 -3.009 1.00 93.88 94 ASN A O 1
ATOM 711 N N . ALA A 1 95 ? 7.982 -6.721 -1.762 1.00 94.75 95 ALA A N 1
ATOM 712 C CA . ALA A 1 95 ? 7.743 -5.616 -2.687 1.00 94.75 95 ALA A CA 1
ATOM 713 C C . ALA A 1 95 ? 8.550 -5.728 -3.997 1.00 94.75 95 ALA A C 1
ATOM 715 O O . ALA A 1 95 ? 8.187 -5.088 -4.982 1.00 94.75 95 ALA A O 1
ATOM 716 N N . ASP A 1 96 ? 9.624 -6.523 -4.033 1.00 95.56 96 ASP A N 1
ATOM 717 C CA . ASP A 1 96 ? 10.453 -6.724 -5.230 1.00 95.56 96 ASP A CA 1
ATOM 718 C C . ASP A 1 96 ? 9.841 -7.717 -6.232 1.00 95.56 96 ASP A C 1
ATOM 720 O O . ASP A 1 96 ? 10.221 -7.737 -7.399 1.00 95.56 96 ASP A O 1
ATOM 724 N N . GLU A 1 97 ? 8.794 -8.446 -5.833 1.00 95.88 97 GLU A N 1
ATOM 725 C CA . GLU A 1 97 ? 7.983 -9.311 -6.708 1.00 95.88 97 GLU A CA 1
ATOM 726 C C . GLU A 1 97 ? 6.977 -8.512 -7.575 1.00 95.88 97 GLU A C 1
ATOM 728 O O . GLU A 1 97 ? 6.042 -9.067 -8.152 1.00 95.88 97 GLU A O 1
ATOM 733 N N . TRP A 1 98 ? 7.130 -7.189 -7.698 1.00 96.25 98 TRP A N 1
ATOM 734 C CA . TRP A 1 98 ? 6.209 -6.322 -8.449 1.00 96.25 98 TRP A CA 1
ATOM 735 C C . TRP A 1 98 ? 6.121 -6.664 -9.946 1.00 96.25 98 TRP A C 1
ATOM 737 O O . TRP A 1 98 ? 5.062 -6.489 -10.551 1.00 96.25 98 TRP A O 1
ATOM 747 N N . LEU A 1 99 ? 7.191 -7.207 -10.543 1.00 95.75 99 LEU A N 1
ATOM 748 C CA . LEU A 1 99 ? 7.178 -7.702 -11.928 1.00 95.75 99 LEU A CA 1
ATOM 749 C C . LEU A 1 99 ? 6.215 -8.877 -12.108 1.00 95.75 99 LEU A C 1
ATOM 751 O O . LEU A 1 99 ? 5.563 -8.988 -13.143 1.00 95.75 99 LEU A O 1
ATOM 755 N N . ARG A 1 100 ? 6.085 -9.731 -11.090 1.00 94.81 100 ARG A N 1
ATOM 756 C CA . ARG A 1 100 ? 5.145 -10.850 -11.109 1.00 94.81 100 ARG A CA 1
ATOM 757 C C . ARG A 1 100 ? 3.705 -10.353 -11.127 1.00 94.81 100 ARG A C 1
ATOM 759 O O . ARG A 1 100 ? 2.934 -10.794 -11.968 1.00 94.81 100 ARG A O 1
ATOM 766 N N . VAL A 1 101 ? 3.380 -9.376 -10.274 1.00 95.19 101 VAL A N 1
ATOM 767 C CA . VAL A 1 101 ? 2.062 -8.713 -10.280 1.00 95.19 101 VAL A CA 1
ATOM 768 C C . VAL A 1 101 ? 1.773 -8.102 -11.650 1.00 95.19 101 VAL A C 1
ATOM 770 O O . VAL A 1 101 ? 0.684 -8.278 -12.183 1.00 95.19 101 VAL A O 1
ATOM 773 N N . ARG A 1 102 ? 2.755 -7.416 -12.249 1.00 95.00 102 ARG A N 1
ATOM 774 C CA . ARG A 1 102 ? 2.614 -6.833 -13.589 1.00 95.00 102 ARG A CA 1
ATOM 775 C C . ARG A 1 102 ? 2.306 -7.893 -14.648 1.00 95.00 102 ARG A C 1
ATOM 777 O O . ARG A 1 102 ? 1.396 -7.692 -15.443 1.00 95.00 102 ARG A O 1
ATOM 784 N N . ASN A 1 103 ? 3.045 -9.000 -14.655 1.00 94.69 103 ASN A N 1
ATOM 785 C CA . ASN A 1 103 ? 2.834 -10.085 -15.612 1.00 94.69 103 ASN A CA 1
ATOM 786 C C . ASN A 1 103 ? 1.458 -10.736 -15.428 1.00 94.69 103 ASN A C 1
ATOM 788 O O . ASN A 1 103 ? 0.761 -10.953 -16.412 1.00 94.69 103 ASN A O 1
ATOM 792 N N . ASP A 1 104 ? 1.035 -10.968 -14.183 1.00 91.31 104 ASP A N 1
ATOM 793 C CA . ASP A 1 104 ? -0.277 -11.547 -13.882 1.00 91.31 104 ASP A CA 1
ATOM 794 C C . ASP A 1 104 ? -1.439 -10.651 -14.369 1.00 91.31 104 ASP A C 1
ATOM 796 O O . ASP A 1 104 ? -2.491 -11.167 -14.728 1.00 91.31 104 ASP A O 1
ATOM 800 N N . LEU A 1 105 ? -1.256 -9.323 -14.413 1.00 88.56 105 LEU A N 1
ATOM 801 C CA . LEU A 1 105 ? -2.256 -8.370 -14.925 1.00 88.56 105 LEU A CA 1
ATOM 802 C C . LEU A 1 105 ? -2.270 -8.244 -16.454 1.00 88.56 105 LEU A C 1
ATOM 804 O O . LEU A 1 105 ? -3.304 -7.917 -17.024 1.00 88.56 105 LEU A O 1
ATOM 808 N N . LEU A 1 106 ? -1.126 -8.434 -17.113 1.00 87.44 106 LEU A N 1
ATOM 809 C CA . LEU A 1 106 ? -1.011 -8.311 -18.572 1.00 87.44 106 LEU A CA 1
ATOM 810 C C . LEU A 1 106 ? -1.408 -9.592 -19.312 1.00 87.44 106 LEU A C 1
ATOM 812 O O . LEU A 1 106 ? -1.732 -9.536 -20.494 1.00 87.44 106 LEU A O 1
ATOM 816 N N . VAL A 1 107 ? -1.336 -10.734 -18.629 1.00 72.19 107 VAL A N 1
ATOM 817 C CA . VAL A 1 107 ? -1.646 -12.064 -19.177 1.00 72.19 107 VAL A CA 1
ATOM 818 C C . VAL A 1 107 ? -2.988 -12.593 -18.628 1.00 72.19 107 VAL A C 1
ATOM 820 O O . VAL A 1 107 ? -3.354 -13.735 -18.894 1.00 72.19 107 VAL A O 1
ATOM 823 N N . GLY A 1 108 ? -3.703 -11.774 -17.845 1.00 52.31 108 GLY A N 1
ATOM 824 C CA . GLY A 1 108 ? -4.983 -12.095 -17.201 1.00 52.31 108 GLY A CA 1
ATOM 825 C C . GLY A 1 108 ? -6.202 -11.882 -18.085 1.00 52.31 108 GLY A C 1
ATOM 826 O O . GLY A 1 108 ? -6.198 -10.919 -18.882 1.00 52.31 108 GLY A O 1
#

Sequence (108 aa):
MASAFEKLVKFISYKQSPRKKGVGRVAKVGSSQGSPMSISKIQHTGSPSPLPLQGSIYADQFPPYMLPYIENFTNVHGDGNCGLRAVALAIYGNADEWLRVRNDLLVG

pLDDT: mean 72.7, std 22.26, range [33.38, 97.31]

Radius of gyration: 18.39 Å; chains: 1; bounding box: 32×39×54 Å

Secondary structure (DSSP, 8-state):
---HHHHHHHHHHHHHS--------------------------S-S--PPEESTTSTTGGGS-TTTGGG--EE-PPP-STTHHHHHHHHHHHS-GGGHHHHHHHHH--